Protein AF-A0A382RXF8-F1 (afdb_monomer_lite)

Organism: NCBI:txid408172

Foldseek 3Di:
DDDDDDVVNVVVVVVVVVVQQCQDPPDDPDDRGDKDKDWDFDPDAPDDDDPPDDPPVDRDNVDDDDDDDDPCRVVVRVVRTDDIDIDD

Secondary structure (DSSP, 8-state):
------HHHHHHHHHHHHHTTSPP-SSTT--PPPPEEEEEE--S-S--PPTTS---------SPPPP--SSSHHHHHHHTEEEEEEE-

Radius of gyration: 21.45 Å; chains: 1; bounding box: 56×42×49 Å

Structure (mmCIF, N/CA/C/O backbone):
data_AF-A0A382RXF8-F1
#
_entry.id   AF-A0A382RXF8-F1
#
loop_
_atom_site.group_PDB
_atom_site.id
_atom_site.type_symbol
_atom_site.label_atom_id
_atom_site.label_alt_id
_atom_site.label_comp_id
_atom_site.label_asym_id
_atom_site.label_entity_id
_atom_site.label_seq_id
_atom_site.pdbx_PDB_ins_code
_atom_site.Cartn_x
_atom_site.Cartn_y
_atom_site.Cartn_z
_atom_site.occupancy
_atom_site.B_iso_or_equiv
_atom_site.auth_seq_id
_atom_site.auth_comp_id
_atom_site.auth_asym_id
_atom_site.auth_atom_id
_atom_site.pdbx_PDB_model_num
ATOM 1 N N . MET A 1 1 ? -33.529 14.908 5.906 1.00 69.38 1 MET A N 1
ATOM 2 C CA . MET A 1 1 ? -32.851 14.702 7.205 1.00 69.38 1 MET A CA 1
ATOM 3 C C . MET A 1 1 ? -31.357 14.901 6.991 1.00 69.38 1 MET A C 1
ATOM 5 O O . MET A 1 1 ? -30.842 14.263 6.081 1.00 69.38 1 MET A O 1
ATOM 9 N N . PRO A 1 2 ? -30.670 15.782 7.735 1.00 72.50 2 PRO A N 1
ATOM 10 C CA . PRO A 1 2 ? -29.212 15.844 7.698 1.00 72.50 2 PRO A CA 1
ATOM 11 C C . PRO A 1 2 ? -28.622 14.696 8.529 1.00 72.50 2 PRO A C 1
ATOM 13 O O . PRO A 1 2 ? -29.043 14.471 9.661 1.00 72.50 2 PRO A O 1
ATOM 16 N N . ALA A 1 3 ? -27.658 13.971 7.966 1.00 87.62 3 ALA A N 1
ATOM 17 C CA . ALA A 1 3 ? -26.847 12.992 8.683 1.00 87.62 3 ALA A CA 1
ATOM 18 C C . ALA A 1 3 ? -25.422 13.538 8.820 1.00 87.62 3 ALA A C 1
ATOM 20 O O . ALA A 1 3 ? -24.908 14.166 7.894 1.00 87.62 3 ALA A O 1
ATOM 21 N N . ILE A 1 4 ? -24.795 13.313 9.974 1.00 91.88 4 ILE A N 1
ATOM 22 C CA . ILE A 1 4 ? -23.442 13.791 10.270 1.00 91.88 4 ILE A CA 1
ATOM 23 C C . ILE A 1 4 ? -22.555 12.584 10.553 1.00 91.88 4 ILE A C 1
ATOM 25 O O . ILE A 1 4 ? -22.887 11.742 11.385 1.00 91.88 4 ILE A O 1
ATOM 29 N N . ILE A 1 5 ? -21.400 12.531 9.892 1.00 92.69 5 ILE A N 1
ATOM 30 C CA . ILE A 1 5 ? -20.331 11.600 10.247 1.00 92.69 5 ILE A CA 1
ATOM 31 C C . ILE A 1 5 ? -19.536 12.223 11.389 1.00 92.69 5 ILE A C 1
ATOM 33 O O . ILE A 1 5 ? -18.834 13.218 11.201 1.00 92.69 5 ILE A O 1
ATOM 37 N N . THR A 1 6 ? -19.679 11.656 12.582 1.00 95.31 6 THR A N 1
ATOM 38 C CA . THR A 1 6 ? -18.995 12.147 13.780 1.00 95.31 6 THR A CA 1
ATOM 39 C C . THR A 1 6 ? -17.516 11.760 13.764 1.00 95.31 6 THR A C 1
ATOM 41 O O . THR A 1 6 ? -17.105 10.805 13.102 1.00 95.31 6 THR A O 1
ATOM 44 N N . ASN A 1 7 ? -16.697 12.469 14.543 1.00 95.56 7 ASN A N 1
ATOM 45 C CA . ASN A 1 7 ? -15.287 12.104 14.710 1.00 95.56 7 ASN A CA 1
ATOM 46 C C . ASN A 1 7 ? -15.120 10.699 15.306 1.00 95.56 7 ASN A C 1
ATOM 48 O O . ASN A 1 7 ? -14.189 9.998 14.927 1.00 95.56 7 ASN A O 1
ATOM 52 N N . ALA A 1 8 ? -16.059 10.250 16.145 1.00 95.44 8 ALA A N 1
ATOM 53 C CA . ALA A 1 8 ? -16.044 8.903 16.708 1.00 95.44 8 ALA A CA 1
ATOM 54 C C . ALA A 1 8 ? -16.083 7.811 15.624 1.00 95.44 8 ALA A C 1
ATOM 56 O O . ALA A 1 8 ? -15.380 6.814 15.739 1.00 95.44 8 ALA A O 1
ATOM 57 N N . PHE A 1 9 ? -16.833 8.018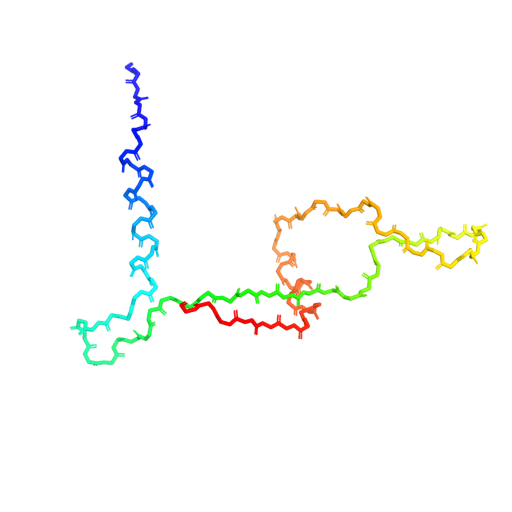 14.534 1.00 96.25 9 PHE A N 1
ATOM 58 C CA . PHE A 1 9 ? -16.837 7.081 13.406 1.00 96.25 9 PHE A CA 1
ATOM 59 C C . PHE A 1 9 ? -15.475 7.026 12.695 1.00 96.25 9 PHE A C 1
ATOM 61 O O . PHE A 1 9 ? -15.041 5.963 12.258 1.00 96.25 9 PHE A O 1
ATOM 68 N N . ARG A 1 10 ? -14.767 8.158 12.592 1.00 95.50 10 ARG A N 1
ATOM 69 C CA . ARG A 1 10 ? -13.418 8.203 12.001 1.00 95.50 10 ARG A CA 1
ATOM 70 C C . ARG A 1 10 ? -12.410 7.447 12.869 1.00 95.50 10 ARG A C 1
ATOM 72 O O . ARG A 1 10 ? -11.655 6.645 12.330 1.00 95.50 10 ARG A O 1
ATOM 79 N N . THR A 1 11 ? -12.455 7.653 14.186 1.00 97.12 11 THR A N 1
ATOM 80 C CA . THR A 1 11 ? -11.607 6.933 15.149 1.00 97.12 11 THR A CA 1
ATOM 81 C C . THR A 1 11 ? -11.896 5.434 15.128 1.00 97.12 11 THR A C 1
ATOM 83 O O . THR A 1 11 ? -10.973 4.651 14.972 1.00 97.12 11 THR A O 1
ATOM 86 N N . TYR A 1 12 ? -13.172 5.032 15.139 1.00 96.81 12 TYR A N 1
ATOM 87 C CA . TYR A 1 12 ? -13.570 3.621 15.075 1.00 96.81 12 TYR A CA 1
ATOM 88 C C . TYR A 1 12 ? -12.979 2.881 13.863 1.00 96.81 12 TYR A C 1
ATOM 90 O O . TYR A 1 12 ? -12.490 1.761 13.989 1.00 96.81 12 TYR A O 1
ATOM 98 N N . ASN A 1 13 ? -12.981 3.507 12.682 1.00 96.56 13 ASN A N 1
ATOM 99 C CA . ASN A 1 13 ? -12.379 2.904 11.490 1.00 96.56 13 ASN A CA 1
ATOM 100 C C . ASN A 1 13 ? -10.849 2.815 11.584 1.00 96.56 13 ASN A C 1
ATOM 102 O O . ASN A 1 13 ? -10.276 1.817 11.148 1.00 96.56 13 ASN A O 1
ATOM 106 N N . ALA A 1 14 ? -10.194 3.829 12.158 1.00 95.38 14 ALA A N 1
ATOM 107 C CA . ALA A 1 14 ? -8.749 3.811 12.375 1.00 95.38 14 ALA A CA 1
ATOM 108 C C . ALA A 1 14 ? -8.344 2.704 13.363 1.00 95.38 14 ALA A C 1
ATOM 110 O O . ALA A 1 14 ? -7.430 1.933 13.077 1.00 95.38 14 ALA A O 1
ATOM 111 N N . ASP A 1 15 ? -9.078 2.562 14.466 1.00 95.19 15 ASP A N 1
ATOM 112 C CA . ASP A 1 15 ? -8.832 1.527 15.472 1.00 95.19 15 ASP A CA 1
ATOM 113 C C . ASP A 1 15 ? -9.026 0.126 14.885 1.00 95.19 15 ASP A C 1
ATOM 115 O O . ASP A 1 15 ? -8.220 -0.772 15.122 1.00 95.19 15 ASP A O 1
ATOM 119 N N . ASN A 1 16 ? -10.058 -0.069 14.059 1.00 93.00 16 ASN A N 1
ATOM 120 C CA . ASN A 1 16 ? -10.275 -1.342 13.374 1.00 93.00 16 ASN A CA 1
ATOM 121 C C . ASN A 1 16 ? -9.156 -1.680 12.386 1.00 93.00 16 ASN A C 1
ATOM 123 O O . ASN A 1 16 ? -8.755 -2.840 12.299 1.00 93.00 16 ASN A O 1
ATOM 127 N N . PHE A 1 17 ? -8.641 -0.688 11.655 1.00 91.50 17 PHE A N 1
ATOM 128 C CA . PHE A 1 17 ? -7.494 -0.891 10.774 1.00 91.50 17 PHE A CA 1
ATOM 129 C C . PHE A 1 17 ? -6.255 -1.326 11.565 1.00 91.50 17 PHE A C 1
ATOM 131 O O . PHE A 1 17 ? -5.625 -2.313 11.192 1.00 91.50 17 PHE A O 1
ATOM 138 N N . ILE A 1 18 ? -5.947 -0.653 12.679 1.00 90.44 18 ILE A N 1
ATOM 139 C CA . ILE A 1 18 ? -4.798 -0.988 13.537 1.00 90.44 18 ILE A CA 1
ATOM 140 C C . ILE A 1 18 ? -4.948 -2.399 14.108 1.00 90.44 18 ILE A C 1
ATOM 142 O O . ILE A 1 18 ? -4.034 -3.210 13.985 1.00 90.44 18 ILE A O 1
ATOM 146 N N . ARG A 1 19 ? -6.130 -2.732 14.640 1.00 89.06 19 ARG A N 1
ATOM 147 C CA . ARG A 1 19 ? -6.430 -4.076 15.154 1.00 89.06 19 ARG A CA 1
ATOM 148 C C . ARG A 1 19 ? -6.262 -5.166 14.100 1.00 89.06 19 ARG A C 1
ATOM 150 O O . ARG A 1 19 ? -5.900 -6.281 14.443 1.00 89.06 19 ARG A O 1
ATOM 157 N N . SER A 1 20 ? -6.486 -4.864 12.819 1.00 87.44 20 SER A N 1
ATOM 158 C CA . SER A 1 20 ? -6.301 -5.849 11.743 1.00 87.44 20 SER A CA 1
ATOM 159 C C . SER A 1 20 ? -4.843 -6.295 11.545 1.00 87.44 20 SER A C 1
ATOM 161 O O . SER A 1 20 ? -4.601 -7.311 10.894 1.00 87.44 20 SER A O 1
ATOM 163 N N . LEU A 1 21 ? -3.873 -5.545 12.083 1.00 86.56 21 LEU A N 1
ATOM 164 C CA . LEU A 1 21 ? -2.441 -5.865 12.021 1.00 86.56 21 LEU A CA 1
ATOM 165 C C . LEU A 1 21 ? -2.006 -6.820 13.144 1.00 86.56 21 LEU A C 1
ATOM 167 O O . LEU A 1 21 ? -0.958 -7.466 13.036 1.00 86.56 21 LEU A O 1
ATOM 171 N N . GLU A 1 22 ? -2.797 -6.910 14.216 1.00 84.50 22 GLU A N 1
ATOM 172 C CA . GLU A 1 22 ? -2.535 -7.783 15.357 1.00 84.50 22 GLU A CA 1
ATOM 173 C C . GLU A 1 22 ? -2.680 -9.254 14.947 1.00 84.50 22 GLU A C 1
ATOM 175 O O . GLU A 1 22 ? -3.500 -9.606 14.100 1.00 84.50 22 GLU A O 1
ATOM 180 N N . ALA A 1 23 ? -1.851 -10.127 15.522 1.00 76.31 23 ALA A N 1
ATOM 181 C CA . ALA A 1 23 ? -1.967 -11.559 15.274 1.00 76.31 23 ALA A CA 1
ATOM 182 C C . ALA A 1 23 ? -3.281 -12.089 15.855 1.00 76.31 23 ALA A C 1
ATOM 184 O O . ALA A 1 23 ? -3.593 -11.822 17.019 1.00 76.31 23 ALA A O 1
ATOM 185 N N . ASP A 1 24 ? -4.022 -12.859 15.059 1.00 70.12 24 ASP A N 1
ATOM 186 C CA . ASP A 1 24 ? -5.205 -13.537 15.561 1.00 70.12 24 ASP A CA 1
ATOM 187 C C . ASP A 1 24 ? -4.757 -14.737 16.400 1.00 70.12 24 ASP A C 1
ATOM 189 O O . ASP A 1 24 ? -4.075 -15.641 15.931 1.00 70.12 24 ASP A O 1
ATOM 193 N N . THR A 1 25 ? -5.077 -14.716 17.690 1.00 65.62 25 THR A N 1
ATOM 194 C CA . THR A 1 25 ? -4.778 -15.830 18.604 1.00 65.62 25 THR A CA 1
ATOM 195 C C . THR A 1 25 ? -6.016 -16.678 18.892 1.00 65.62 25 THR A C 1
ATOM 197 O O . THR A 1 25 ? -5.948 -17.594 19.713 1.00 65.62 25 THR A O 1
ATOM 200 N N . ALA A 1 26 ? -7.147 -16.396 18.231 1.00 63.94 26 ALA A N 1
ATOM 201 C CA . ALA A 1 26 ? -8.425 -17.055 18.482 1.00 63.94 26 ALA A CA 1
ATOM 202 C C . ALA A 1 26 ? -8.456 -18.524 18.030 1.00 63.94 26 ALA A C 1
ATOM 204 O O . ALA A 1 26 ? -9.186 -19.318 18.626 1.00 63.94 26 ALA A O 1
ATOM 205 N N . THR A 1 27 ? -7.631 -18.916 17.054 1.00 61.59 27 THR A N 1
ATOM 206 C CA . THR A 1 27 ? -7.527 -20.308 16.592 1.00 61.59 27 THR A CA 1
ATOM 207 C C . THR A 1 27 ? -6.064 -20.720 16.450 1.00 61.59 27 THR A C 1
ATOM 209 O O . THR A 1 27 ? -5.264 -20.032 15.821 1.00 61.59 27 THR A O 1
ATOM 212 N N . ALA A 1 28 ? -5.687 -21.875 17.008 1.00 56.91 28 ALA A N 1
ATOM 213 C CA . ALA A 1 28 ? -4.351 -22.433 16.814 1.00 56.91 28 ALA A CA 1
ATOM 214 C C . ALA A 1 28 ? -4.123 -22.744 15.321 1.00 56.91 28 ALA A C 1
ATOM 216 O O . ALA A 1 28 ? -4.681 -23.704 14.794 1.00 56.91 28 ALA A O 1
ATOM 217 N N . GLY A 1 29 ? -3.313 -21.920 14.649 1.00 60.69 29 GLY A N 1
ATOM 218 C CA . GLY A 1 29 ? -3.034 -22.016 13.212 1.00 60.69 29 GLY A CA 1
ATOM 219 C C . GLY A 1 29 ? -3.594 -20.864 12.369 1.00 60.69 29 GLY A C 1
ATOM 220 O O . GLY A 1 29 ? -3.214 -20.762 11.203 1.00 60.69 29 GLY A O 1
ATOM 221 N N . ASP A 1 30 ? -4.416 -19.976 12.940 1.00 57.41 30 ASP A N 1
ATOM 222 C CA . ASP A 1 30 ? -4.826 -18.734 12.277 1.00 57.41 30 ASP A CA 1
ATOM 223 C C . ASP A 1 30 ? -3.696 -17.705 12.374 1.00 57.41 30 ASP A C 1
ATOM 225 O O . ASP A 1 30 ? -3.481 -17.064 13.390 1.00 57.41 30 ASP A O 1
ATOM 229 N N . GLY A 1 31 ? -2.906 -17.646 11.305 1.00 64.19 31 GLY A N 1
ATOM 230 C CA . GLY A 1 31 ? -2.364 -16.426 10.706 1.00 64.19 31 GLY A CA 1
ATOM 231 C C . GLY A 1 31 ? -1.719 -15.340 11.579 1.00 64.19 31 GLY A C 1
ATOM 232 O O . GLY A 1 31 ? -2.328 -14.690 12.423 1.00 64.19 31 GLY A O 1
ATOM 233 N N . LEU A 1 32 ? -0.492 -14.975 11.198 1.00 66.12 32 LEU A N 1
ATOM 234 C CA . LEU A 1 32 ? 0.041 -13.639 11.469 1.00 66.12 32 LEU A CA 1
ATOM 235 C C . LEU A 1 32 ? -0.961 -12.573 10.964 1.00 66.12 32 LEU A C 1
ATOM 237 O O . LEU A 1 32 ? -1.441 -12.698 9.840 1.00 66.12 32 LEU A O 1
ATOM 241 N N . GLY A 1 33 ? -1.233 -11.524 11.753 1.00 78.19 33 GLY A N 1
ATOM 242 C CA . GLY A 1 33 ? -2.102 -10.404 11.349 1.00 78.19 33 GLY A CA 1
ATOM 243 C C . GLY A 1 33 ? -1.662 -9.741 10.041 1.00 78.19 33 GLY A C 1
ATOM 244 O O . GLY A 1 33 ? -0.528 -9.964 9.594 1.00 78.19 33 GLY A O 1
ATOM 245 N N . ASN A 1 34 ? -2.530 -8.919 9.435 1.00 85.75 34 ASN A N 1
ATOM 246 C CA . ASN A 1 34 ? -2.264 -8.279 8.141 1.00 85.75 34 ASN A CA 1
ATOM 247 C C . ASN A 1 34 ? -0.869 -7.637 8.121 1.00 85.75 34 ASN A C 1
ATOM 249 O O . ASN A 1 34 ? -0.495 -6.895 9.030 1.00 85.75 34 ASN A O 1
ATOM 253 N N . LYS A 1 35 ? -0.085 -7.923 7.077 1.00 87.25 35 LYS A N 1
ATOM 254 C CA . LYS A 1 35 ? 1.272 -7.386 6.921 1.00 87.25 35 LYS A CA 1
ATOM 255 C C . LYS A 1 35 ? 1.282 -6.253 5.917 1.00 87.25 35 LYS A C 1
ATOM 257 O O . LYS A 1 35 ? 0.822 -6.404 4.789 1.00 87.25 35 LYS A O 1
ATOM 262 N N . ILE A 1 36 ? 1.843 -5.126 6.337 1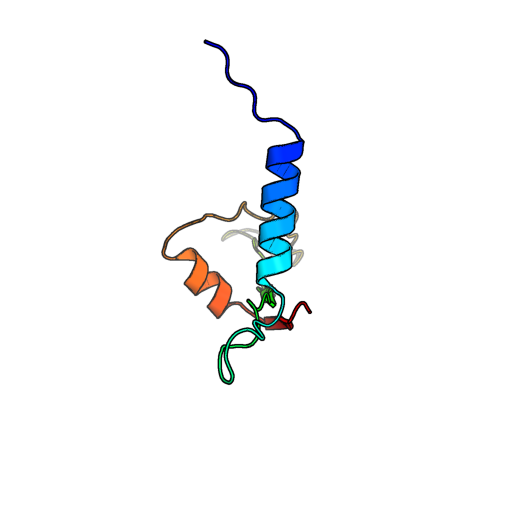.00 90.94 36 ILE A N 1
ATOM 263 C CA . ILE A 1 36 ? 2.019 -3.949 5.495 1.00 90.94 36 ILE A CA 1
ATOM 264 C C . ILE A 1 36 ? 3.498 -3.822 5.170 1.00 90.94 36 ILE A C 1
ATOM 266 O O . ILE A 1 36 ? 4.345 -3.861 6.059 1.00 90.94 36 ILE A O 1
ATOM 270 N N . TYR A 1 37 ? 3.805 -3.637 3.892 1.00 92.88 37 TYR A N 1
ATOM 271 C CA . TYR A 1 37 ? 5.157 -3.361 3.432 1.00 92.88 37 TYR A CA 1
ATOM 272 C C . TYR A 1 37 ? 5.217 -1.949 2.859 1.00 92.88 37 TYR A C 1
ATOM 274 O O . TYR A 1 37 ? 4.372 -1.565 2.052 1.00 92.88 37 TYR A O 1
ATOM 282 N N . LEU A 1 38 ? 6.234 -1.190 3.256 1.00 93.88 38 LEU A N 1
ATOM 283 C CA . LEU A 1 38 ? 6.616 0.050 2.593 1.00 93.88 38 LEU A CA 1
ATOM 284 C C . LEU A 1 38 ? 7.599 -0.286 1.474 1.00 93.88 38 LEU A C 1
ATOM 286 O O . LEU A 1 38 ? 8.674 -0.827 1.740 1.00 93.88 38 LEU A O 1
ATOM 290 N N . LEU A 1 39 ? 7.223 0.029 0.239 1.00 94.62 39 LEU A N 1
ATOM 291 C CA . LEU A 1 39 ? 8.045 -0.203 -0.942 1.00 94.62 39 LEU A CA 1
ATOM 292 C C . LEU A 1 39 ? 8.724 1.099 -1.367 1.00 94.62 39 LEU A C 1
ATOM 294 O O . LEU A 1 39 ? 8.106 2.162 -1.350 1.00 94.62 39 LEU A O 1
ATOM 298 N N . ILE A 1 40 ? 9.987 0.989 -1.771 1.00 92.56 40 ILE A N 1
ATOM 299 C CA . ILE A 1 40 ? 10.731 2.032 -2.476 1.00 92.56 40 ILE A CA 1
ATOM 300 C C . ILE A 1 40 ? 11.007 1.500 -3.878 1.00 92.56 40 ILE A C 1
ATOM 302 O O . ILE A 1 40 ? 11.547 0.402 -4.034 1.00 92.56 40 ILE A O 1
ATOM 306 N N . ALA A 1 41 ? 10.612 2.268 -4.885 1.00 89.88 41 ALA A N 1
ATOM 307 C CA . ALA A 1 41 ? 10.648 1.872 -6.284 1.00 89.88 41 ALA A CA 1
ATOM 308 C C . ALA A 1 41 ? 11.185 3.008 -7.156 1.00 89.88 41 ALA A C 1
ATOM 310 O O . ALA A 1 41 ? 11.128 4.167 -6.746 1.00 89.88 41 ALA A O 1
ATOM 311 N N . LYS A 1 42 ? 11.633 2.637 -8.360 1.00 86.88 42 LYS A N 1
ATOM 312 C CA . LYS A 1 42 ? 12.142 3.488 -9.440 1.00 86.88 42 LYS A CA 1
ATOM 313 C C . LYS A 1 42 ? 13.350 4.344 -9.040 1.00 86.88 42 LYS A C 1
ATOM 315 O O . LYS A 1 42 ? 13.254 5.289 -8.268 1.00 86.88 42 LYS A O 1
ATOM 320 N N . ASP A 1 43 ? 14.491 4.047 -9.647 1.00 86.00 43 ASP A N 1
ATOM 321 C CA . ASP A 1 43 ? 15.754 4.791 -9.515 1.00 86.00 43 ASP A CA 1
ATOM 322 C C . ASP A 1 43 ? 16.090 5.637 -10.752 1.00 86.00 43 ASP A C 1
ATOM 324 O O . ASP A 1 43 ? 17.077 6.372 -10.760 1.00 86.00 43 ASP A O 1
ATOM 328 N N . SER A 1 44 ? 15.277 5.544 -11.804 1.00 83.19 44 SER A N 1
ATOM 329 C CA . SER A 1 44 ? 15.459 6.304 -13.038 1.00 83.19 44 SER A CA 1
ATOM 330 C C . SER A 1 44 ? 14.667 7.618 -13.021 1.00 83.19 44 SER A C 1
ATOM 332 O O . SER A 1 44 ? 13.554 7.637 -12.486 1.00 83.19 44 SER A O 1
ATOM 334 N N . PRO A 1 45 ? 15.163 8.684 -13.679 1.00 77.75 45 PRO A N 1
ATOM 335 C CA . PRO A 1 45 ? 14.446 9.954 -13.786 1.00 77.75 45 PRO A CA 1
ATOM 336 C C . PRO A 1 45 ? 13.034 9.815 -14.377 1.00 77.75 45 PRO A C 1
ATOM 338 O O . PRO A 1 45 ? 12.743 8.900 -15.161 1.00 77.75 45 PRO A O 1
ATOM 341 N N . TRP A 1 46 ? 12.138 10.730 -14.011 1.00 77.50 46 TRP A N 1
ATOM 342 C CA . TRP A 1 46 ? 10.790 10.848 -14.585 1.00 77.50 46 TRP A CA 1
ATOM 343 C C . TRP A 1 46 ? 10.795 11.587 -15.918 1.00 77.50 46 TRP A C 1
ATOM 345 O O . TRP A 1 46 ? 9.973 11.298 -16.787 1.00 77.50 46 TRP A O 1
ATOM 355 N N . SER A 1 47 ? 11.711 12.544 -16.073 1.00 72.44 47 SER A N 1
ATOM 356 C CA . SER A 1 47 ? 11.853 13.339 -17.289 1.00 72.44 47 SER A CA 1
ATOM 357 C C . SER A 1 47 ? 13.319 13.515 -17.682 1.00 72.44 47 SER A C 1
ATOM 359 O O . SER A 1 47 ? 14.223 13.465 -16.851 1.00 72.44 47 SER A O 1
ATOM 361 N N . GLY A 1 48 ? 13.543 13.704 -18.979 1.00 67.31 48 GLY A N 1
ATOM 362 C CA . GLY A 1 48 ? 14.837 14.010 -19.570 1.00 67.31 48 GLY A CA 1
ATOM 363 C C . GLY A 1 48 ? 14.650 14.852 -20.828 1.00 67.31 48 GLY A C 1
ATOM 364 O O . GLY A 1 48 ? 13.525 15.172 -21.220 1.00 67.31 48 GLY A O 1
ATOM 365 N N . ASN A 1 49 ? 15.757 15.214 -21.463 1.00 60.88 49 ASN A N 1
ATOM 366 C CA . ASN A 1 49 ? 15.749 16.099 -22.623 1.00 60.88 49 ASN A CA 1
ATOM 367 C C . ASN A 1 49 ? 15.015 15.444 -23.809 1.00 60.88 49 ASN A C 1
ATOM 369 O O . ASN A 1 49 ? 15.264 14.288 -24.154 1.00 60.88 49 ASN A O 1
ATOM 373 N N . SER A 1 50 ? 14.103 16.186 -24.442 1.00 59.50 50 SER A N 1
ATOM 374 C CA . SER A 1 50 ? 13.432 15.754 -25.676 1.00 59.50 50 SER A CA 1
ATOM 375 C C . SER A 1 50 ? 14.425 15.671 -26.842 1.00 59.50 50 SER A C 1
ATOM 377 O O . SER A 1 50 ? 15.484 16.303 -26.818 1.00 59.50 50 SER A O 1
ATOM 379 N N . ALA A 1 51 ? 14.079 14.925 -27.899 1.00 48.75 51 ALA A N 1
ATOM 380 C CA . ALA A 1 51 ? 14.909 14.828 -29.101 1.00 48.75 51 ALA A CA 1
ATOM 381 C C . ALA A 1 51 ? 15.250 16.228 -29.657 1.00 48.75 51 ALA A C 1
ATOM 383 O O . ALA A 1 51 ? 14.356 17.013 -29.964 1.00 48.75 51 ALA A O 1
ATOM 384 N N . GLY A 1 52 ? 16.547 16.537 -29.774 1.00 57.53 52 GLY A N 1
ATOM 385 C CA . GLY A 1 52 ? 17.054 17.825 -30.269 1.00 57.53 52 GLY A CA 1
ATOM 386 C C . GLY A 1 52 ? 17.447 18.847 -29.194 1.00 57.53 52 GLY A C 1
ATOM 387 O O . GLY A 1 52 ? 17.954 19.911 -29.542 1.00 57.53 52 GLY A O 1
ATOM 388 N N . GLN A 1 53 ? 17.266 18.550 -27.905 1.00 59.09 53 GLN A N 1
ATOM 389 C CA . GLN A 1 53 ? 17.760 19.400 -26.815 1.00 59.09 53 GLN A CA 1
ATOM 390 C C . GLN A 1 53 ? 19.204 19.029 -26.440 1.00 59.09 53 GLN A C 1
ATOM 392 O O . GLN A 1 53 ? 19.528 17.853 -26.272 1.00 59.09 53 GLN A O 1
ATOM 397 N N . TYR A 1 54 ? 20.080 20.031 -26.301 1.00 58.41 54 TYR A N 1
ATOM 398 C CA . TYR A 1 54 ? 21.465 19.828 -25.868 1.00 58.41 54 TYR A CA 1
ATOM 399 C C . TYR A 1 54 ? 21.491 19.201 -24.469 1.00 58.41 54 TYR A C 1
ATOM 401 O O . TYR A 1 54 ? 20.830 19.684 -23.553 1.00 58.41 54 TYR A O 1
ATOM 409 N N . ALA A 1 55 ? 22.215 18.091 -24.319 1.00 58.53 55 ALA A N 1
ATOM 410 C CA . ALA A 1 55 ? 22.345 17.360 -23.066 1.00 58.53 55 ALA A CA 1
ATOM 411 C C . ALA A 1 55 ? 23.233 18.141 -22.085 1.00 58.53 55 ALA A C 1
ATOM 413 O O . ALA A 1 55 ? 24.436 17.908 -22.027 1.00 58.53 55 ALA A O 1
ATOM 414 N N . ASP A 1 56 ? 22.661 19.064 -21.308 1.00 56.03 56 ASP A N 1
ATOM 415 C CA . ASP A 1 56 ? 23.381 19.637 -20.157 1.00 56.03 56 ASP A CA 1
ATOM 416 C C . ASP A 1 56 ? 23.511 18.640 -18.985 1.00 56.03 56 ASP A C 1
ATOM 418 O O . ASP A 1 56 ? 24.169 18.924 -17.988 1.00 56.03 56 ASP A O 1
ATOM 422 N N . GLY A 1 57 ? 22.927 17.442 -19.129 1.00 54.84 57 GLY A N 1
ATOM 423 C CA . GLY A 1 57 ? 23.070 16.331 -18.192 1.00 54.84 57 GLY A CA 1
ATOM 424 C C . GLY A 1 57 ? 22.314 16.511 -16.877 1.00 54.84 57 GLY A C 1
ATOM 425 O O . GLY A 1 57 ? 22.374 15.616 -16.033 1.00 54.84 57 GLY A O 1
ATOM 426 N N . SER A 1 58 ? 21.582 17.613 -16.685 1.00 57.78 58 SER A N 1
ATOM 427 C CA . SER A 1 58 ? 20.786 17.832 -15.482 1.00 57.78 58 SER A CA 1
ATOM 428 C C . SER A 1 58 ? 19.396 17.206 -15.631 1.00 57.78 58 SER A C 1
ATOM 430 O O . SER A 1 58 ? 18.410 17.837 -16.004 1.00 57.78 58 SER A O 1
ATOM 432 N N . TYR A 1 59 ? 19.292 15.912 -15.323 1.00 61.53 59 TYR A N 1
ATOM 433 C CA . TYR A 1 59 ? 17.989 15.307 -15.052 1.00 61.53 59 TYR A CA 1
ATOM 434 C C . TYR A 1 59 ? 17.435 15.947 -13.776 1.00 61.53 59 TYR A C 1
ATOM 436 O O . TYR A 1 59 ? 17.857 15.609 -12.671 1.00 61.53 59 TYR A O 1
ATOM 444 N N . SER A 1 60 ? 16.538 16.924 -13.915 1.00 58.09 60 SER A N 1
ATOM 445 C CA . SER A 1 60 ? 15.820 17.482 -12.771 1.00 58.09 60 SER A CA 1
ATOM 446 C C . SER A 1 60 ? 14.426 16.866 -12.716 1.00 58.09 60 SER A C 1
ATOM 448 O O . SER A 1 60 ? 13.550 17.190 -13.517 1.00 58.09 60 SER A O 1
ATOM 450 N N . ASP A 1 61 ? 14.198 15.992 -11.740 1.00 62.03 61 ASP A N 1
ATOM 451 C CA . ASP A 1 61 ? 12.857 15.525 -11.375 1.00 62.03 61 ASP A CA 1
ATOM 452 C C . ASP A 1 61 ? 12.113 16.620 -10.591 1.00 62.03 61 ASP A C 1
ATOM 454 O O . ASP A 1 61 ? 11.614 16.412 -9.487 1.00 62.03 61 ASP A O 1
ATOM 458 N N . SER A 1 62 ? 12.070 17.835 -11.145 1.00 64.56 62 SER A N 1
ATOM 459 C CA . SER A 1 62 ? 11.416 18.986 -10.514 1.00 64.56 62 SER A CA 1
ATOM 460 C C . SER A 1 62 ? 9.895 18.820 -10.434 1.00 64.56 62 SER A C 1
ATOM 462 O O . SER A 1 62 ? 9.251 19.454 -9.599 1.00 64.56 62 SER A O 1
ATOM 464 N N . ILE A 1 63 ? 9.320 17.948 -11.271 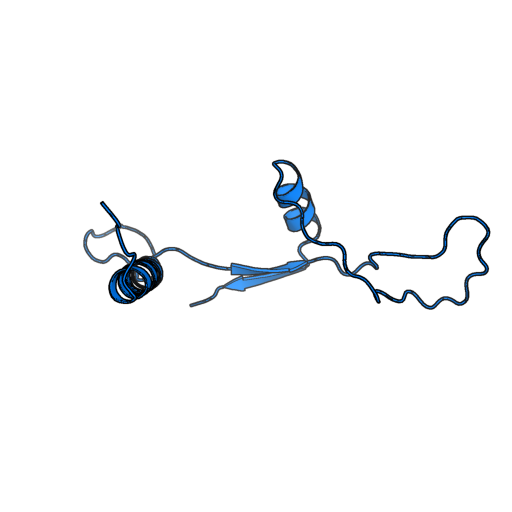1.00 70.62 63 ILE A N 1
A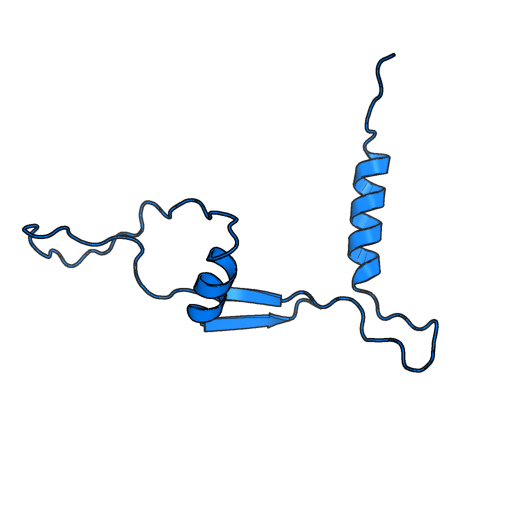TOM 465 C CA . ILE A 1 63 ? 7.892 17.631 -11.297 1.00 70.62 63 ILE A CA 1
ATOM 466 C C . ILE A 1 63 ? 7.721 16.112 -11.393 1.00 70.62 63 ILE A C 1
ATOM 468 O O . ILE A 1 63 ? 7.883 15.517 -12.457 1.00 70.62 63 ILE A O 1
ATOM 472 N N . ILE A 1 64 ? 7.356 15.488 -10.273 1.00 80.75 64 ILE A N 1
ATOM 473 C CA . ILE A 1 64 ? 6.986 14.070 -10.220 1.00 80.75 64 ILE A CA 1
ATOM 474 C C . ILE A 1 64 ? 5.515 13.936 -10.657 1.00 80.75 64 ILE A C 1
ATOM 476 O O . ILE A 1 64 ? 4.656 14.621 -10.092 1.00 80.75 64 ILE A O 1
ATOM 480 N N . PRO A 1 65 ? 5.185 13.078 -11.642 1.00 85.12 65 PRO A N 1
ATOM 481 C CA . PRO A 1 65 ? 3.803 12.868 -12.065 1.00 85.12 65 PRO A CA 1
ATOM 482 C C . PRO A 1 65 ? 2.910 12.335 -10.937 1.00 85.12 65 PRO A C 1
ATOM 484 O O . PRO A 1 65 ? 3.336 11.528 -10.112 1.00 85.12 65 PRO A O 1
ATOM 487 N N . THR A 1 66 ? 1.634 12.726 -10.934 1.00 89.94 66 THR A N 1
ATOM 488 C CA . THR A 1 66 ? 0.647 12.156 -10.006 1.00 89.94 66 THR A CA 1
ATOM 489 C C . THR A 1 66 ? 0.401 10.675 -10.332 1.00 89.94 66 THR A C 1
ATOM 491 O O . THR A 1 66 ? 0.108 10.361 -11.492 1.00 89.94 66 THR A O 1
ATOM 494 N N . PRO A 1 67 ? 0.469 9.764 -9.341 1.00 89.69 67 PRO A N 1
ATOM 495 C CA . PRO A 1 67 ? 0.167 8.353 -9.551 1.00 89.69 67 PRO A CA 1
ATOM 496 C C . PRO A 1 67 ? -1.245 8.140 -10.105 1.00 89.69 67 PRO A C 1
ATOM 498 O O . PRO A 1 67 ? -2.189 8.834 -9.724 1.00 89.69 67 PRO A O 1
ATOM 501 N N . LYS A 1 68 ? -1.396 7.154 -10.994 1.00 91.50 68 LYS A N 1
ATOM 502 C CA . LYS A 1 68 ? -2.693 6.741 -11.5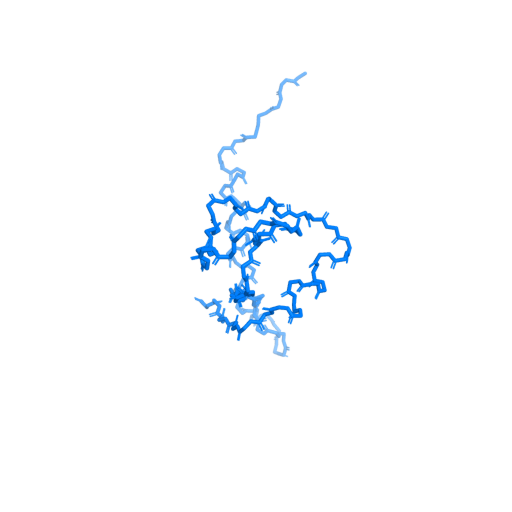39 1.00 91.50 68 LYS A CA 1
ATOM 503 C C . LYS A 1 68 ? -3.065 5.370 -11.001 1.00 91.50 68 LYS A C 1
ATOM 505 O O . LYS A 1 68 ? -2.344 4.408 -11.247 1.00 91.50 68 LYS A O 1
ATOM 510 N N . ASP A 1 69 ? -4.211 5.282 -10.337 1.00 94.50 69 ASP A N 1
ATOM 511 C CA . ASP A 1 69 ? -4.776 4.007 -9.907 1.00 94.50 69 ASP A CA 1
ATOM 512 C C . ASP A 1 69 ? -5.504 3.345 -11.086 1.00 94.50 69 ASP A C 1
ATOM 514 O O . ASP A 1 69 ? -6.568 3.783 -11.525 1.00 94.50 69 ASP A O 1
ATOM 518 N N . THR A 1 70 ? -4.854 2.350 -11.686 1.00 96.00 70 THR A N 1
ATOM 519 C CA . THR A 1 70 ? -5.363 1.587 -12.832 1.00 96.00 70 THR A CA 1
ATOM 520 C C . THR A 1 70 ? -4.944 0.134 -12.687 1.00 96.00 70 THR A C 1
ATOM 522 O O . THR A 1 70 ? -4.002 -0.171 -11.964 1.00 96.00 70 THR A O 1
ATOM 525 N N . THR A 1 71 ? -5.563 -0.769 -13.443 1.00 96.31 71 THR A N 1
ATOM 526 C CA . THR A 1 71 ? -5.212 -2.197 -13.406 1.00 96.31 71 THR A CA 1
ATOM 527 C C . THR A 1 71 ? -3.763 -2.484 -13.807 1.00 96.31 71 THR A C 1
ATOM 529 O O . THR A 1 71 ? -3.211 -3.489 -13.379 1.00 96.31 71 THR A O 1
ATOM 532 N N . VAL A 1 72 ? -3.130 -1.614 -14.602 1.00 94.62 72 VAL A N 1
ATOM 533 C CA . VAL A 1 72 ? -1.745 -1.794 -15.073 1.00 94.62 72 VAL A CA 1
ATOM 534 C C . VAL A 1 72 ? -0.719 -1.221 -14.085 1.00 94.62 72 VAL A C 1
ATOM 536 O O . VAL A 1 72 ? 0.396 -1.730 -13.989 1.00 94.62 72 VAL A O 1
ATOM 539 N N . ALA A 1 73 ? -1.084 -0.184 -13.327 1.00 91.38 73 ALA A N 1
ATOM 540 C CA . ALA A 1 73 ? -0.154 0.547 -12.466 1.00 91.38 73 ALA A CA 1
ATOM 541 C C . ALA A 1 73 ? 0.540 -0.311 -11.385 1.00 91.38 73 ALA A C 1
ATOM 543 O O . ALA A 1 73 ? 1.751 -0.142 -11.220 1.00 91.38 73 ALA A O 1
ATOM 544 N N . PRO A 1 74 ? -0.133 -1.263 -10.701 1.00 92.69 74 PRO A N 1
ATOM 545 C CA . PRO A 1 74 ? 0.533 -2.142 -9.744 1.00 92.69 74 PRO A CA 1
ATOM 546 C C . PRO A 1 74 ? 1.674 -2.945 -10.370 1.00 92.69 74 PRO A C 1
ATOM 548 O O . PRO A 1 74 ? 2.734 -3.063 -9.765 1.00 92.69 74 PR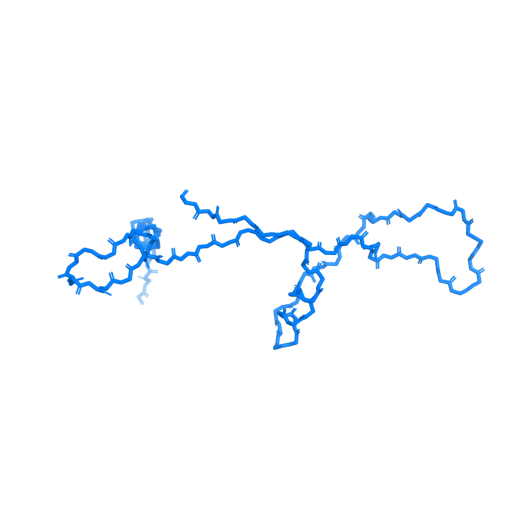O A O 1
ATOM 551 N N . PHE A 1 75 ? 1.501 -3.450 -11.596 1.00 93.44 75 PHE A N 1
ATOM 552 C CA . PHE A 1 75 ? 2.536 -4.236 -12.271 1.00 93.44 75 PHE A CA 1
ATOM 553 C C . PHE A 1 75 ? 3.787 -3.405 -12.561 1.00 93.44 75 PHE A C 1
ATOM 555 O O . PHE A 1 75 ? 4.894 -3.882 -12.332 1.00 93.44 75 PHE A O 1
ATOM 562 N N . LEU A 1 76 ? 3.615 -2.155 -13.004 1.00 91.62 76 LEU A N 1
ATOM 563 C CA . LEU A 1 76 ? 4.731 -1.230 -13.225 1.00 91.62 76 LEU A CA 1
ATOM 564 C C . LEU A 1 76 ? 5.448 -0.905 -11.909 1.00 91.62 76 LEU A C 1
ATOM 566 O O . LEU A 1 76 ? 6.667 -0.997 -11.830 1.00 91.62 76 LEU A O 1
ATOM 570 N N . HIS A 1 77 ? 4.688 -0.605 -10.853 1.00 92.19 77 HIS A N 1
ATOM 571 C CA . HIS A 1 77 ? 5.245 -0.298 -9.537 1.00 92.19 77 HIS A CA 1
ATOM 572 C C . HIS A 1 77 ? 6.037 -1.477 -8.945 1.00 92.19 77 HIS A C 1
ATOM 574 O O . HIS A 1 77 ? 7.135 -1.287 -8.422 1.00 92.19 77 HIS A O 1
ATOM 580 N N . TYR A 1 78 ? 5.511 -2.702 -9.047 1.00 93.50 78 TYR A N 1
ATOM 581 C CA . TYR A 1 78 ? 6.212 -3.898 -8.575 1.00 93.50 78 TYR A CA 1
ATOM 582 C C . TYR A 1 78 ? 7.443 -4.235 -9.418 1.00 93.50 78 TYR A C 1
ATOM 584 O O . TYR A 1 78 ? 8.450 -4.659 -8.857 1.00 93.50 78 TYR A O 1
ATOM 592 N N . ASN A 1 79 ? 7.396 -4.016 -10.734 1.00 93.75 79 ASN A N 1
ATOM 593 C CA . ASN A 1 79 ? 8.551 -4.224 -11.607 1.00 93.75 79 ASN A CA 1
ATOM 594 C C . ASN A 1 79 ? 9.705 -3.257 -11.294 1.00 93.75 79 ASN A C 1
ATOM 596 O O . ASN A 1 79 ? 10.864 -3.653 -11.349 1.00 93.75 79 ASN A O 1
ATOM 600 N N . ASP A 1 80 ? 9.386 -2.020 -10.911 1.00 92.44 80 ASP A N 1
ATOM 601 C CA . ASP A 1 80 ? 10.374 -0.995 -10.558 1.00 92.44 80 ASP A CA 1
ATOM 602 C C . ASP A 1 80 ? 10.785 -1.040 -9.071 1.00 92.44 80 ASP A C 1
ATOM 604 O O . ASP A 1 80 ? 11.526 -0.172 -8.606 1.00 92.44 80 ASP A O 1
ATOM 608 N N . THR A 1 81 ? 10.292 -2.002 -8.283 1.00 94.81 81 THR A N 1
ATOM 609 C CA . THR A 1 81 ? 10.567 -2.067 -6.839 1.00 94.81 81 THR A CA 1
ATOM 610 C C . THR A 1 81 ? 12.029 -2.414 -6.562 1.00 94.81 81 THR A C 1
ATOM 612 O O . THR A 1 81 ? 12.544 -3.424 -7.029 1.00 94.81 81 THR A O 1
ATOM 615 N N . ILE A 1 82 ? 12.680 -1.602 -5.728 1.00 94.94 82 ILE A N 1
ATOM 616 C CA . ILE A 1 82 ? 14.092 -1.751 -5.345 1.00 94.94 82 ILE A CA 1
ATOM 617 C C . ILE A 1 82 ? 14.205 -2.372 -3.954 1.00 94.94 82 ILE A C 1
ATOM 619 O O . ILE A 1 82 ? 15.060 -3.218 -3.701 1.00 94.94 82 ILE A O 1
ATOM 623 N N . ALA A 1 83 ? 13.340 -1.949 -3.032 1.00 94.94 83 ALA A N 1
ATOM 624 C CA . ALA A 1 83 ? 13.353 -2.418 -1.656 1.00 94.94 83 ALA A CA 1
ATOM 625 C C . ALA A 1 83 ? 11.943 -2.462 -1.067 1.00 94.94 83 ALA A C 1
ATOM 627 O O . ALA A 1 83 ? 11.079 -1.656 -1.412 1.00 94.94 83 ALA A O 1
ATOM 628 N N . ALA A 1 84 ? 11.739 -3.376 -0.121 1.00 95.06 84 ALA A N 1
ATOM 629 C CA . ALA A 1 84 ? 10.524 -3.472 0.672 1.00 95.06 84 ALA A CA 1
ATOM 630 C C . ALA A 1 84 ? 10.881 -3.627 2.153 1.00 95.06 84 ALA A C 1
ATOM 632 O O . ALA A 1 84 ? 11.747 -4.427 2.514 1.00 95.06 84 ALA A O 1
ATOM 633 N N . LYS A 1 85 ? 10.199 -2.877 3.020 1.00 94.88 85 LYS A N 1
ATOM 634 C CA . LYS A 1 85 ? 10.334 -2.972 4.475 1.00 94.88 85 LYS A CA 1
ATOM 635 C C . LYS A 1 85 ? 8.998 -3.344 5.096 1.00 94.88 85 LYS A C 1
ATOM 637 O O . LYS A 1 85 ? 8.019 -2.627 4.919 1.00 94.88 85 LYS A O 1
ATOM 642 N N . LEU A 1 86 ? 8.981 -4.436 5.854 1.00 90.75 86 LEU A N 1
ATOM 643 C CA . LEU A 1 86 ? 7.838 -4.800 6.683 1.00 90.75 86 LEU A CA 1
ATOM 644 C C . LEU A 1 86 ? 7.628 -3.739 7.774 1.00 90.75 86 LEU A C 1
ATOM 646 O O . LEU A 1 86 ? 8.576 -3.369 8.473 1.00 90.75 86 LEU A O 1
ATOM 650 N N . ILE A 1 87 ? 6.393 -3.264 7.906 1.00 86.19 87 ILE A N 1
ATOM 651 C CA . ILE A 1 87 ? 5.948 -2.408 9.001 1.00 86.19 87 ILE A CA 1
ATOM 652 C C . ILE A 1 87 ? 5.312 -3.318 10.051 1.00 86.19 87 ILE A C 1
ATOM 654 O O . ILE A 1 87 ? 4.307 -3.975 9.776 1.00 86.19 87 ILE A O 1
ATOM 658 N N . ASN A 1 88 ? 5.955 -3.371 11.217 1.00 70.19 88 ASN A N 1
ATOM 659 C CA . ASN A 1 88 ? 5.503 -4.085 12.408 1.00 70.19 88 ASN A CA 1
ATOM 660 C C . ASN A 1 88 ? 5.053 -3.091 13.470 1.00 70.19 88 ASN A C 1
ATOM 662 O O . ASN A 1 88 ? 5.689 -2.012 13.545 1.00 70.19 88 ASN A O 1
#

InterPro domains:
  IPR036327 Bacteriophage T4, Gp8 superfamily [SSF89433] (1-87)

Sequence (88 aa):
MPAIITNAFRTYNADNFIRSLEADTATAGDGLGNKIYLLIAKDSPWSGNSAGQYADGSYSDSIIPTPKDTTVAPFLHYNDTIAAKLIN

pLDDT: mean 81.42, std 14.45, range [48.75, 97.12]